Protein AF-A0A920DYV9-F1 (afdb_monomer)

Structure (mmCIF, N/CA/C/O backbone):
data_AF-A0A920DYV9-F1
#
_entry.id   AF-A0A920DYV9-F1
#
loop_
_atom_site.group_PDB
_atom_site.id
_atom_site.type_symbol
_atom_site.label_atom_id
_atom_site.label_alt_id
_atom_site.label_comp_id
_atom_site.label_asym_id
_atom_site.label_entity_id
_atom_site.label_seq_id
_atom_site.pdbx_PDB_ins_code
_atom_site.Cartn_x
_atom_site.Cartn_y
_atom_site.Cartn_z
_atom_site.occupancy
_atom_site.B_iso_or_equiv
_atom_site.auth_seq_id
_atom_site.auth_comp_id
_atom_site.auth_asym_id
_atom_site.auth_atom_id
_atom_site.pdbx_PDB_model_num
ATOM 1 N N . MET A 1 1 ? -12.136 4.442 13.921 1.00 52.97 1 MET A N 1
ATOM 2 C CA . MET A 1 1 ? -12.346 3.794 12.608 1.00 52.97 1 MET A CA 1
ATOM 3 C C . MET A 1 1 ? -13.243 4.694 11.777 1.00 52.97 1 MET A C 1
ATOM 5 O O . MET A 1 1 ? -14.348 4.987 12.207 1.00 52.97 1 MET A O 1
ATOM 9 N N . ARG A 1 2 ? -12.737 5.228 10.660 1.00 63.84 2 ARG A N 1
ATOM 10 C CA . ARG A 1 2 ? -13.521 6.073 9.744 1.00 63.84 2 ARG A CA 1
ATOM 11 C C . ARG A 1 2 ? -14.623 5.200 9.130 1.00 63.84 2 ARG A C 1
ATOM 13 O O . ARG A 1 2 ? -14.309 4.089 8.715 1.00 63.84 2 ARG A O 1
ATOM 20 N N . SER A 1 3 ? -15.875 5.662 9.104 1.00 73.38 3 SER A N 1
ATOM 21 C CA . SER A 1 3 ? -16.958 4.972 8.386 1.00 73.38 3 SER A CA 1
ATOM 22 C C . SER A 1 3 ? -16.575 4.916 6.913 1.00 73.38 3 SER A C 1
ATOM 24 O O . SER A 1 3 ? -16.570 5.953 6.251 1.00 73.38 3 SER A O 1
ATOM 26 N N . ARG A 1 4 ? -16.155 3.742 6.438 1.00 78.00 4 ARG A N 1
ATOM 27 C CA . ARG A 1 4 ? -15.732 3.554 5.053 1.00 78.00 4 ARG A CA 1
ATOM 28 C C . ARG A 1 4 ? -16.929 3.192 4.212 1.00 78.00 4 ARG A C 1
ATOM 30 O O . ARG A 1 4 ? -17.617 2.216 4.496 1.00 78.00 4 ARG A O 1
ATOM 37 N N . ASN A 1 5 ? -17.147 3.970 3.169 1.00 87.50 5 ASN A N 1
ATOM 38 C CA . ASN A 1 5 ? -18.121 3.637 2.149 1.00 87.50 5 ASN A CA 1
ATOM 39 C C . ASN A 1 5 ? -17.497 2.653 1.156 1.00 87.50 5 ASN A C 1
ATOM 41 O O . ASN A 1 5 ? -16.276 2.562 1.030 1.00 87.50 5 ASN A O 1
ATOM 45 N N .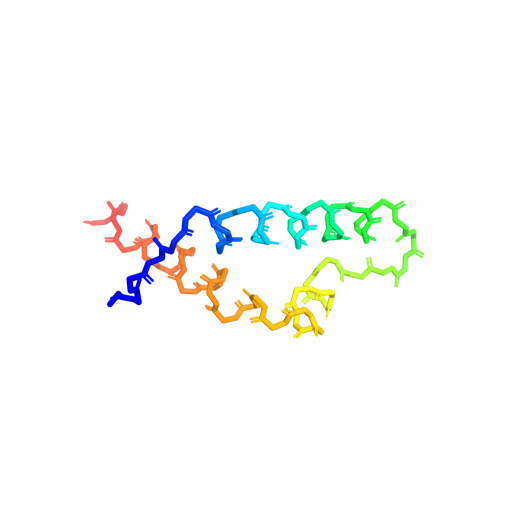 THR A 1 6 ? -18.324 1.957 0.379 1.00 87.69 6 THR A N 1
ATOM 46 C CA . THR A 1 6 ? -17.862 1.061 -0.696 1.00 87.69 6 THR A CA 1
ATOM 47 C C . THR A 1 6 ? -16.882 1.754 -1.652 1.00 87.69 6 THR A C 1
ATOM 49 O O . THR A 1 6 ? -15.921 1.146 -2.115 1.00 87.69 6 THR A O 1
ATOM 52 N N . PHE A 1 7 ? -17.068 3.055 -1.885 1.00 88.19 7 PHE A N 1
ATOM 53 C CA . PHE A 1 7 ? -16.171 3.872 -2.703 1.00 88.19 7 PHE A CA 1
ATOM 54 C C . PHE A 1 7 ? -14.750 3.995 -2.124 1.00 88.19 7 PHE A C 1
ATOM 56 O O . PHE A 1 7 ? -13.773 3.993 -2.875 1.00 88.19 7 PHE A O 1
ATOM 63 N N . ASP A 1 8 ? -14.613 4.041 -0.797 1.00 88.50 8 ASP A N 1
ATOM 64 C CA . ASP A 1 8 ? -13.308 4.103 -0.133 1.00 88.50 8 ASP A CA 1
ATOM 65 C C . ASP A 1 8 ? -12.540 2.793 -0.323 1.00 88.50 8 ASP A C 1
ATOM 67 O O . ASP A 1 8 ? -11.335 2.812 -0.567 1.00 88.50 8 ASP A O 1
ATOM 71 N N . TYR A 1 9 ? -13.237 1.653 -0.277 1.00 89.12 9 TYR A N 1
ATOM 72 C CA . TYR A 1 9 ? -12.640 0.341 -0.537 1.00 89.12 9 TYR A CA 1
ATOM 73 C C . TYR A 1 9 ? -12.192 0.186 -1.988 1.00 89.12 9 TYR A C 1
ATOM 75 O O . TYR A 1 9 ? -11.094 -0.307 -2.241 1.00 89.12 9 TYR A O 1
ATOM 83 N N . ILE A 1 10 ? -13.002 0.655 -2.938 1.00 92.44 10 ILE A N 1
ATOM 84 C CA . ILE A 1 10 ? -12.629 0.671 -4.358 1.00 92.44 10 ILE A CA 1
ATOM 85 C C . ILE A 1 10 ? -11.385 1.543 -4.561 1.00 92.44 10 ILE A C 1
ATOM 87 O O . ILE A 1 10 ? -10.429 1.131 -5.215 1.00 92.44 10 ILE A O 1
ATOM 91 N N . THR A 1 11 ? -11.355 2.725 -3.947 1.00 89.31 11 THR A N 1
ATOM 92 C CA . THR A 1 11 ? -10.203 3.628 -4.021 1.00 89.31 11 THR A CA 1
ATOM 93 C C . THR A 1 11 ? -8.955 2.992 -3.403 1.00 89.31 11 THR A C 1
ATOM 95 O O . THR A 1 11 ? -7.876 3.064 -3.988 1.00 89.31 11 THR A O 1
ATOM 98 N N . LEU A 1 12 ? -9.087 2.330 -2.250 1.00 88.94 12 LEU A N 1
ATOM 99 C CA . LEU A 1 12 ? -7.989 1.618 -1.597 1.00 88.94 12 LEU A CA 1
ATOM 100 C C . LEU A 1 12 ? -7.428 0.500 -2.484 1.00 88.94 12 LEU A C 1
ATOM 102 O O . LEU A 1 12 ? -6.211 0.376 -2.603 1.00 88.94 12 LEU A O 1
ATOM 106 N N . PHE A 1 13 ? -8.301 -0.265 -3.142 1.00 91.06 13 PHE A N 1
ATOM 107 C CA . PHE A 1 13 ? -7.900 -1.314 -4.077 1.00 91.06 13 PHE A CA 1
ATOM 108 C C . PHE A 1 13 ? -7.021 -0.756 -5.201 1.00 91.06 13 PHE A C 1
ATOM 110 O O . PHE A 1 13 ? -5.918 -1.254 -5.420 1.00 91.06 13 PHE A O 1
ATOM 117 N N . PHE A 1 14 ? -7.444 0.329 -5.858 1.00 92.50 14 PHE A N 1
ATOM 118 C CA . PHE A 1 14 ? -6.641 0.953 -6.915 1.00 92.50 14 PHE A CA 1
ATOM 119 C C . PHE A 1 14 ? -5.307 1.495 -6.402 1.00 92.50 14 PHE A C 1
ATOM 121 O O . PHE A 1 14 ? -4.288 1.331 -7.070 1.00 92.50 14 PHE A O 1
ATOM 128 N N . LYS A 1 15 ? -5.272 2.088 -5.203 1.00 87.19 15 LYS A N 1
ATOM 129 C CA . LYS A 1 15 ? -4.008 2.523 -4.591 1.00 87.19 15 LYS A CA 1
ATOM 130 C C . LYS A 1 15 ? -3.052 1.346 -4.346 1.00 87.19 15 LYS A C 1
ATOM 132 O O . LYS A 1 15 ? -1.855 1.489 -4.582 1.00 87.19 15 LYS A O 1
ATOM 137 N N . GLY A 1 16 ? -3.575 0.184 -3.953 1.00 87.56 16 GLY A N 1
ATOM 138 C CA . GLY A 1 16 ? -2.809 -1.062 -3.853 1.00 87.56 16 GLY A CA 1
ATOM 139 C C . GLY A 1 16 ? -2.293 -1.563 -5.208 1.00 87.56 16 GLY A C 1
ATOM 140 O O . GLY A 1 16 ? -1.134 -1.954 -5.311 1.00 87.56 16 GLY A O 1
ATOM 141 N N . VAL A 1 17 ? -3.104 -1.477 -6.268 1.00 90.50 17 VAL A N 1
ATOM 142 C CA . VAL A 1 17 ? -2.677 -1.815 -7.640 1.00 90.50 17 VAL A CA 1
ATOM 143 C C . VAL A 1 17 ? -1.519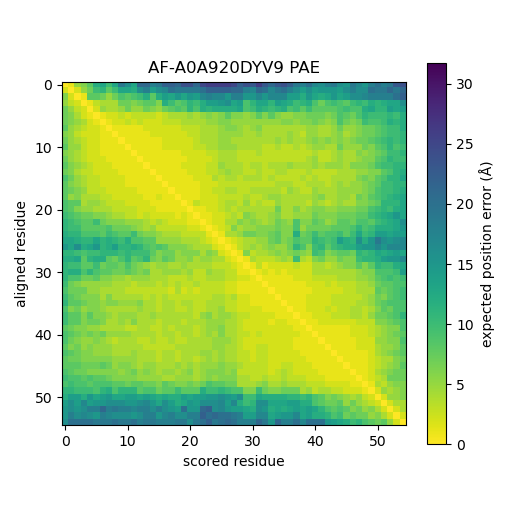 -0.921 -8.092 1.00 90.50 17 VAL A C 1
ATOM 145 O O . VAL A 1 17 ? -0.516 -1.432 -8.582 1.00 90.50 17 VAL A O 1
ATOM 148 N N . PHE A 1 18 ? -1.604 0.396 -7.879 1.00 86.88 18 PHE A N 1
ATOM 149 C CA . PHE A 1 18 ? -0.512 1.319 -8.212 1.00 86.88 18 PHE A CA 1
ATOM 150 C C . PHE A 1 18 ? 0.765 1.039 -7.416 1.00 86.88 18 PHE A C 1
ATOM 152 O O . PHE A 1 18 ? 1.855 1.116 -7.978 1.00 86.88 18 PHE A O 1
ATOM 159 N N . MET A 1 19 ? 0.645 0.677 -6.137 1.00 86.44 19 MET A N 1
ATOM 160 C CA . MET A 1 19 ? 1.785 0.248 -5.326 1.00 86.44 19 MET A CA 1
ATOM 161 C C . MET A 1 19 ? 2.431 -1.033 -5.880 1.00 86.44 19 MET A C 1
ATOM 163 O O . MET A 1 19 ? 3.651 -1.103 -5.967 1.00 86.44 19 MET A O 1
ATOM 167 N N . GLY A 1 20 ? 1.639 -2.013 -6.324 1.00 87.00 20 GLY A N 1
ATOM 168 C CA . GLY A 1 20 ? 2.162 -3.230 -6.956 1.00 87.00 20 GLY A CA 1
ATOM 169 C C . GLY A 1 20 ? 2.838 -2.971 -8.307 1.00 87.00 20 GLY A C 1
ATOM 170 O O . GLY A 1 20 ? 3.871 -3.563 -8.607 1.00 87.00 20 GLY A O 1
ATOM 171 N N . ILE A 1 21 ? 2.301 -2.045 -9.109 1.00 87.75 21 ILE A N 1
ATOM 172 C CA . ILE A 1 21 ? 2.937 -1.604 -10.362 1.00 87.75 21 ILE A CA 1
ATOM 173 C C . ILE A 1 21 ? 4.272 -0.907 -10.072 1.00 87.75 21 ILE A C 1
ATOM 175 O O . ILE A 1 21 ? 5.231 -1.089 -10.818 1.00 87.75 21 ILE A O 1
ATOM 179 N N . ALA A 1 22 ? 4.352 -0.143 -8.982 1.00 86.06 22 ALA A N 1
ATOM 180 C CA . ALA A 1 22 ? 5.585 0.506 -8.558 1.00 86.06 22 ALA A CA 1
ATOM 181 C C . ALA A 1 22 ? 6.704 -0.501 -8.276 1.00 86.06 22 ALA A C 1
ATOM 183 O O . ALA A 1 22 ? 7.813 -0.308 -8.760 1.00 86.06 22 ALA A O 1
ATOM 184 N N . ASP A 1 23 ? 6.399 -1.596 -7.576 1.00 83.56 23 ASP A N 1
ATOM 185 C CA . ASP A 1 23 ? 7.372 -2.660 -7.292 1.00 83.56 23 ASP A CA 1
ATOM 186 C C . ASP A 1 23 ? 7.797 -3.435 -8.554 1.00 83.56 23 ASP A C 1
ATOM 188 O O . ASP A 1 23 ? 8.874 -4.031 -8.583 1.00 83.56 23 ASP A O 1
ATOM 192 N N . ALA A 1 24 ? 6.990 -3.408 -9.622 1.00 83.44 24 ALA A N 1
ATOM 1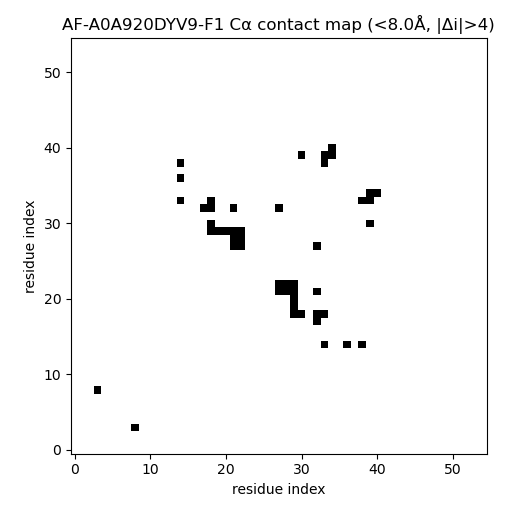93 C CA . ALA A 1 24 ? 7.357 -3.988 -10.914 1.00 83.44 24 ALA A CA 1
ATOM 194 C C . ALA A 1 24 ? 8.334 -3.107 -11.720 1.00 83.44 24 ALA A C 1
ATOM 196 O O . ALA A 1 24 ? 8.968 -3.598 -12.657 1.00 83.44 24 A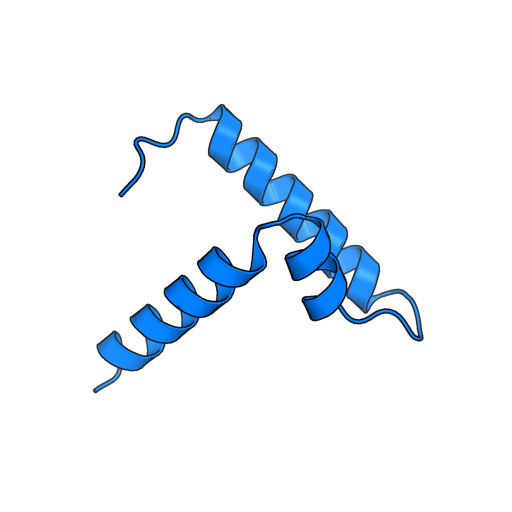LA A O 1
ATOM 197 N N . MET A 1 25 ? 8.468 -1.818 -11.386 1.00 81.00 25 MET A N 1
ATOM 198 C CA . MET A 1 25 ? 9.372 -0.896 -12.076 1.00 81.00 25 MET A CA 1
ATOM 199 C C . MET A 1 25 ? 10.739 -0.834 -11.370 1.00 81.00 25 MET A C 1
ATOM 201 O O . MET A 1 25 ? 10.820 -0.425 -10.210 1.00 81.00 25 MET A O 1
ATOM 205 N N . PRO A 1 26 ? 11.848 -1.181 -12.052 1.00 77.69 26 PRO A N 1
ATOM 206 C CA . PRO A 1 26 ? 13.170 -1.176 -11.439 1.00 77.69 26 PRO A CA 1
ATOM 207 C C . PRO A 1 26 ? 13.565 0.244 -11.015 1.00 77.69 26 PRO A C 1
ATOM 209 O O . PRO A 1 26 ? 13.575 1.169 -11.826 1.00 77.69 26 PRO A O 1
ATOM 212 N N . GLY A 1 27 ? 13.901 0.408 -9.734 1.00 80.50 27 GLY A N 1
ATOM 213 C CA . GLY A 1 27 ? 14.286 1.697 -9.151 1.00 80.50 27 GLY A CA 1
ATOM 214 C C . GLY A 1 27 ? 13.141 2.501 -8.522 1.00 80.50 27 GLY A C 1
ATOM 215 O O . GLY A 1 27 ? 13.409 3.573 -7.983 1.00 80.50 27 GLY A O 1
ATOM 216 N N . ILE A 1 28 ? 11.899 2.000 -8.528 1.00 83.88 28 ILE A N 1
ATOM 217 C CA . ILE A 1 28 ? 10.776 2.589 -7.785 1.00 83.88 28 ILE A CA 1
ATOM 218 C C . ILE A 1 28 ? 10.458 1.700 -6.575 1.00 83.88 28 ILE A C 1
ATOM 220 O O . ILE A 1 28 ? 10.321 0.491 -6.702 1.00 83.88 28 ILE A O 1
ATOM 224 N N . SER A 1 29 ? 10.358 2.293 -5.382 1.00 82.00 29 SER A N 1
ATOM 225 C CA . SER A 1 29 ? 9.947 1.583 -4.163 1.00 82.00 29 SER A CA 1
ATOM 226 C C . SER A 1 29 ? 8.438 1.712 -3.960 1.00 82.00 29 SER A C 1
ATOM 228 O O . SER A 1 29 ? 7.918 2.832 -3.888 1.00 82.00 29 SER A O 1
ATOM 230 N N . GLY A 1 30 ? 7.730 0.592 -3.789 1.00 84.56 30 GLY A N 1
ATOM 231 C CA . GLY A 1 30 ? 6.309 0.579 -3.444 1.00 84.56 30 GLY A CA 1
ATOM 232 C C . GLY A 1 30 ? 5.995 1.364 -2.168 1.00 84.56 30 GLY A C 1
ATOM 233 O O . GLY A 1 30 ? 4.956 2.020 -2.086 1.00 84.56 30 GLY A O 1
ATOM 234 N N . GLY A 1 31 ? 6.925 1.416 -1.205 1.00 86.69 31 GLY A N 1
ATOM 235 C CA . GLY A 1 31 ? 6.793 2.239 0.003 1.00 86.69 31 GLY A CA 1
ATOM 236 C C . GLY A 1 31 ? 6.737 3.745 -0.292 1.00 86.69 31 GLY A C 1
ATOM 237 O O . GLY A 1 31 ? 5.948 4.467 0.317 1.00 86.69 31 GLY A O 1
ATOM 238 N N 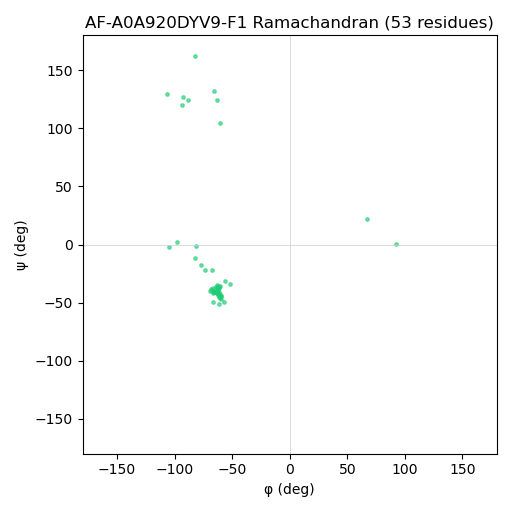. THR A 1 32 ? 7.508 4.222 -1.274 1.00 88.75 32 THR A N 1
ATOM 239 C CA . THR A 1 32 ? 7.482 5.627 -1.714 1.00 88.75 32 THR A CA 1
ATOM 240 C C . THR A 1 32 ? 6.169 5.965 -2.416 1.00 88.75 32 THR A C 1
ATOM 242 O O . THR A 1 32 ? 5.596 7.025 -2.169 1.00 88.75 32 THR A O 1
ATOM 245 N N . ILE A 1 33 ? 5.638 5.055 -3.237 1.00 90.12 33 ILE A N 1
ATOM 246 C CA . ILE A 1 33 ? 4.327 5.241 -3.873 1.00 90.12 33 ILE A CA 1
ATOM 247 C C . ILE A 1 33 ? 3.196 5.209 -2.838 1.00 90.12 33 ILE A C 1
ATOM 249 O O . ILE A 1 33 ? 2.299 6.048 -2.896 1.00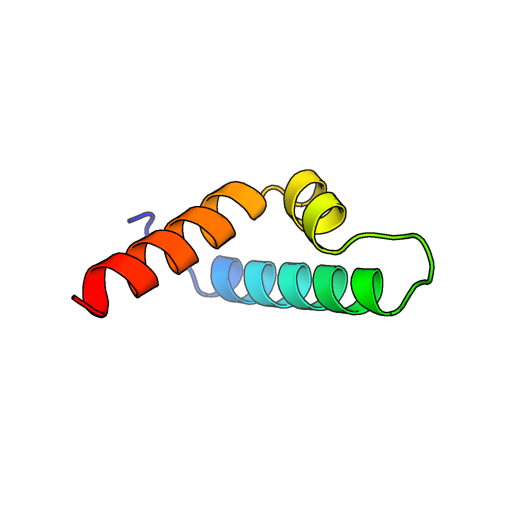 90.12 33 ILE A O 1
ATOM 253 N N . ALA A 1 34 ? 3.260 4.333 -1.834 1.00 89.94 34 ALA A N 1
ATOM 254 C CA . ALA A 1 34 ? 2.300 4.324 -0.731 1.00 89.94 34 ALA A CA 1
ATOM 255 C C . ALA A 1 34 ? 2.296 5.650 0.058 1.00 89.94 34 ALA A C 1
ATOM 257 O O . ALA A 1 34 ? 1.229 6.109 0.481 1.00 89.94 34 ALA A O 1
ATOM 258 N N . LEU A 1 35 ? 3.467 6.282 0.225 1.00 89.25 35 LEU A N 1
ATOM 259 C CA . LEU A 1 35 ? 3.605 7.606 0.843 1.00 89.25 35 LEU A CA 1
ATOM 260 C C . LEU A 1 35 ? 2.957 8.691 -0.026 1.00 89.25 35 LEU A C 1
ATOM 262 O O . LEU A 1 35 ? 2.126 9.451 0.467 1.00 89.25 35 LEU A O 1
ATOM 266 N N . LEU A 1 36 ? 3.271 8.718 -1.326 1.00 89.56 36 LEU A N 1
ATOM 267 C CA . LEU A 1 36 ? 2.706 9.680 -2.279 1.00 89.56 36 LEU A CA 1
ATOM 268 C C . LEU A 1 36 ? 1.181 9.552 -2.419 1.00 89.56 36 LEU A C 1
ATOM 270 O O . LEU A 1 36 ? 0.484 10.555 -2.547 1.00 89.56 36 LEU A O 1
ATOM 274 N N . LEU A 1 37 ? 0.645 8.331 -2.352 1.00 88.12 37 LEU A N 1
ATOM 275 C CA . LEU A 1 37 ? -0.795 8.055 -2.411 1.00 88.12 37 LEU A CA 1
ATOM 276 C C . LEU A 1 37 ? -1.516 8.256 -1.063 1.00 88.12 37 LEU A C 1
ATOM 278 O O . LEU A 1 37 ? -2.740 8.062 -0.978 1.00 88.12 37 LEU A O 1
ATOM 282 N N . GLY A 1 38 ? -0.776 8.624 -0.010 1.00 87.81 38 GLY A N 1
ATOM 283 C CA . GLY A 1 38 ? -1.299 8.906 1.326 1.00 87.81 38 GLY A CA 1
ATOM 284 C C . GLY A 1 38 ? -1.866 7.685 2.055 1.00 87.81 38 GLY A C 1
ATOM 285 O O . GLY A 1 38 ? -2.706 7.845 2.934 1.00 87.81 38 GLY A O 1
ATOM 286 N N . ILE A 1 39 ? -1.464 6.468 1.673 1.00 89.00 39 ILE A N 1
ATOM 287 C CA . ILE A 1 39 ? -1.897 5.211 2.321 1.00 89.00 39 ILE A CA 1
ATOM 288 C C . ILE A 1 39 ? -0.820 4.591 3.210 1.00 89.00 39 ILE A C 1
ATOM 290 O O . ILE A 1 39 ? -1.065 3.577 3.856 1.00 89.00 39 ILE A O 1
ATOM 294 N N . TYR A 1 40 ? 0.365 5.199 3.268 1.00 91.19 40 TYR A N 1
ATOM 295 C CA . TYR A 1 40 ? 1.495 4.683 4.035 1.00 91.19 40 TYR A CA 1
ATOM 296 C C . TYR A 1 40 ? 1.193 4.540 5.532 1.00 91.19 40 TYR A C 1
ATOM 298 O O . TYR A 1 40 ? 1.446 3.485 6.106 1.00 91.19 40 TYR A O 1
ATOM 306 N N . GLU A 1 41 ? 0.600 5.556 6.165 1.00 88.62 41 GLU A N 1
ATOM 307 C CA . GLU A 1 41 ? 0.263 5.492 7.595 1.00 88.62 41 GLU A CA 1
ATOM 308 C C . GLU A 1 41 ? -0.727 4.371 7.903 1.00 88.62 41 GLU A C 1
ATOM 310 O O . GLU A 1 41 ? -0.583 3.647 8.885 1.00 88.62 41 GLU A O 1
ATOM 315 N N . GLU A 1 42 ? -1.723 4.202 7.038 1.00 87.44 42 GLU A N 1
ATOM 316 C CA . GLU A 1 42 ? -2.726 3.156 7.175 1.00 87.44 42 GLU A CA 1
ATOM 317 C C . GLU A 1 42 ? -2.121 1.760 7.006 1.00 87.44 42 GLU A C 1
ATOM 319 O O . GLU A 1 42 ? -2.453 0.851 7.770 1.00 8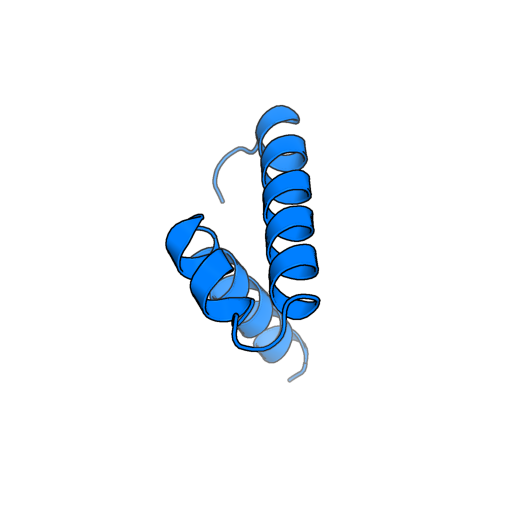7.44 42 GLU A O 1
ATOM 324 N N . LEU A 1 43 ? -1.202 1.602 6.052 1.00 87.75 43 LEU A N 1
ATOM 325 C CA . LEU A 1 43 ? -0.469 0.362 5.826 1.00 87.75 43 LEU A CA 1
ATOM 326 C C . LEU A 1 43 ? 0.370 -0.010 7.056 1.00 87.75 43 LEU A C 1
ATOM 328 O O . LEU A 1 43 ? 0.240 -1.116 7.579 1.00 87.75 43 LEU A O 1
ATOM 332 N N . ILE A 1 44 ? 1.182 0.923 7.563 1.00 90.31 44 ILE A N 1
ATOM 333 C CA . ILE A 1 44 ? 2.025 0.700 8.746 1.00 90.31 44 ILE A CA 1
ATOM 334 C C . ILE A 1 44 ? 1.174 0.425 9.985 1.00 90.31 44 ILE A C 1
ATOM 336 O O . ILE A 1 44 ? 1.487 -0.484 10.753 1.00 90.31 44 ILE A O 1
ATOM 340 N N . ARG A 1 45 ? 0.072 1.157 10.170 1.00 90.06 45 ARG A N 1
ATOM 341 C CA . ARG A 1 45 ? -0.867 0.936 11.275 1.00 90.06 45 ARG A CA 1
ATOM 342 C C . ARG A 1 45 ? -1.480 -0.463 11.216 1.00 90.06 45 ARG A C 1
ATOM 344 O O . ARG A 1 45 ? -1.499 -1.144 12.234 1.00 90.06 45 ARG A O 1
ATOM 351 N N . SER A 1 46 ? -1.904 -0.909 10.035 1.00 88.12 46 SER A N 1
ATOM 352 C CA . SER A 1 46 ? -2.489 -2.242 9.837 1.00 88.12 46 SER A CA 1
ATOM 353 C C . SER A 1 46 ? -1.472 -3.362 10.095 1.00 88.12 46 SER A C 1
ATOM 355 O O . SER A 1 46 ? -1.789 -4.352 10.750 1.00 88.12 46 SER A O 1
ATOM 357 N N . ILE A 1 47 ? -0.222 -3.192 9.648 1.00 88.62 47 ILE A N 1
ATOM 358 C CA . ILE A 1 47 ? 0.872 -4.139 9.931 1.00 88.62 47 ILE A CA 1
ATOM 359 C C . ILE A 1 47 ? 1.213 -4.157 11.430 1.00 88.62 47 ILE A C 1
ATOM 361 O O . ILE A 1 47 ? 1.447 -5.218 12.008 1.00 88.62 47 ILE A O 1
ATOM 365 N N . SER A 1 48 ? 1.233 -2.990 12.075 1.00 89.00 48 SER A N 1
ATOM 366 C CA . SER A 1 48 ? 1.495 -2.868 13.512 1.00 89.00 48 SER A CA 1
ATOM 367 C C . SER A 1 48 ? 0.413 -3.566 14.347 1.00 89.00 48 SER A C 1
ATOM 369 O O . SER A 1 48 ? 0.733 -4.291 15.288 1.00 89.00 48 SER A O 1
ATOM 371 N N . GLU A 1 49 ? -0.860 -3.423 13.962 1.00 87.31 49 GLU A N 1
ATOM 372 C CA . GLU A 1 49 ? -1.989 -4.128 14.585 1.00 87.31 49 GLU A CA 1
ATOM 373 C C . GLU A 1 49 ? -1.886 -5.655 14.399 1.00 87.31 49 GLU A C 1
ATOM 375 O O . GLU A 1 49 ? -2.124 -6.399 15.350 1.00 87.31 49 GLU A O 1
ATOM 380 N N . LEU A 1 50 ? -1.440 -6.137 13.230 1.00 83.88 50 LEU A N 1
ATOM 381 C CA . LEU A 1 50 ? -1.166 -7.565 13.005 1.00 83.88 50 LEU A CA 1
ATOM 382 C C . LEU A 1 50 ? -0.092 -8.108 13.957 1.00 83.88 50 LEU A C 1
ATOM 384 O O . LEU A 1 50 ? -0.277 -9.174 14.544 1.00 83.88 50 LE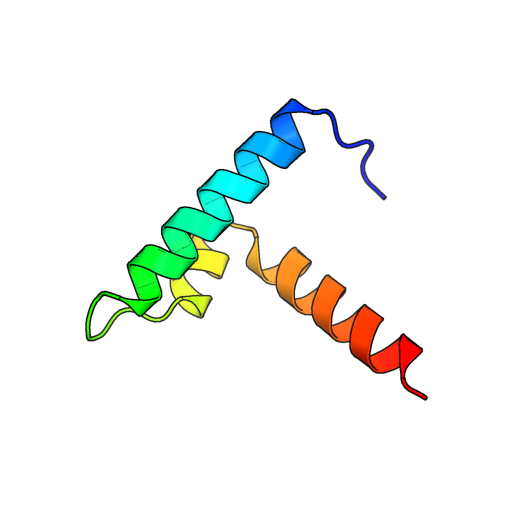U A O 1
ATOM 388 N N . LYS A 1 51 ? 1.008 -7.370 14.159 1.00 70.19 51 LYS A N 1
ATOM 389 C CA . LYS A 1 51 ? 2.083 -7.765 15.086 1.00 70.19 51 LYS A CA 1
ATOM 390 C C . LYS A 1 51 ? 1.588 -7.873 16.531 1.00 70.19 51 LYS A C 1
ATOM 392 O O . LYS A 1 51 ? 2.038 -8.750 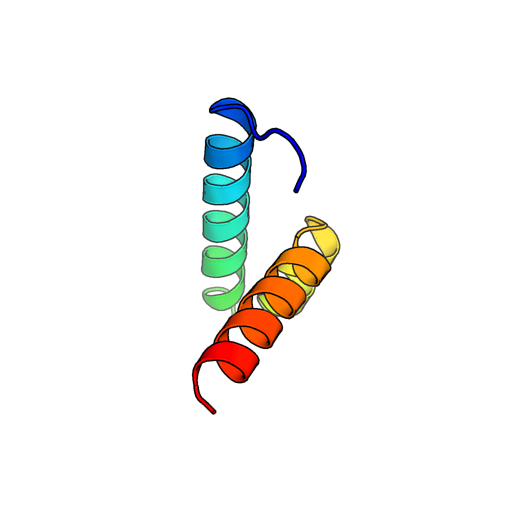17.261 1.00 70.19 51 LYS A O 1
ATOM 397 N N . LEU A 1 52 ? 0.670 -6.996 16.929 1.00 68.06 52 LEU A N 1
ATOM 398 C CA . LEU A 1 52 ? 0.094 -6.967 18.274 1.00 68.06 52 LEU A CA 1
ATOM 399 C C . LEU A 1 52 ? -0.902 -8.114 18.512 1.00 68.06 52 LEU A C 1
ATOM 401 O O . LEU A 1 52 ? -1.121 -8.491 19.652 1.00 68.06 52 LEU A O 1
ATOM 405 N N . SER A 1 53 ? -1.468 -8.690 17.446 1.00 64.38 53 SER A N 1
ATOM 406 C CA . SER A 1 53 ? -2.353 -9.865 17.522 1.00 64.38 53 SER A CA 1
ATOM 407 C C . SER A 1 53 ? -1.623 -11.212 17.607 1.00 64.38 53 SER A C 1
ATOM 409 O O . SER A 1 53 ? -2.261 -12.234 17.845 1.00 64.38 53 SER A O 1
ATOM 411 N N . LEU A 1 54 ? -0.306 -11.228 17.371 1.00 60.81 54 LEU A N 1
ATOM 412 C CA . LEU A 1 54 ? 0.499 -12.451 17.288 1.00 60.81 54 LEU A CA 1
ATOM 413 C C . LEU A 1 54 ? 1.255 -12.795 18.590 1.00 60.81 54 LEU A C 1
ATOM 415 O O . LEU A 1 54 ? 2.015 -13.763 18.599 1.00 60.81 54 LEU A O 1
ATOM 419 N N . PHE A 1 55 ? 1.077 -12.001 19.649 1.00 56.81 55 PHE A N 1
ATOM 420 C CA . PHE A 1 55 ? 1.667 -12.153 20.986 1.00 56.81 55 PHE A CA 1
ATOM 421 C C . PHE A 1 55 ? 0.568 -12.095 22.048 1.00 56.81 55 PHE A C 1
ATOM 423 O O . PHE A 1 55 ? 0.746 -12.759 23.092 1.00 56.81 55 PHE A O 1
#

Solvent-accessible surface area (backbone atoms only — not comparable to full-atom values): 3263 Å² total; per-residue (Å²): 132,80,90,71,52,74,66,52,54,55,51,50,50,52,55,50,49,54,23,55,53,29,59,71,38,92,94,45,55,31,69,59,45,26,47,77,72,69,45,36,67,60,52,53,51,53,53,52,54,52,60,66,74,76,114

Foldseek 3Di:
DPPDDPVNVVLVVVLVVVLVVQVVDPPGHSLVSCVVSVNNVVVVVVVVVVVVVVD

Secondary structure (DSSP, 8-state):
-----HHHHHHHHHHHHHHHHHHHSTT--HHHHHHHTT-HHHHHHHHHHHHHT--

Mean predicted aligned error: 6.3 Å

Radius of gyration: 12.78 Å; Cα contacts (8 Å, |Δi|>4): 24; chains: 1; bounding box: 32×22×33 Å

pLDDT: mean 83.84, std 9.14, range [52.97, 92.5]

Sequence (55 aa):
MRSRNTFDYITLFFKGVFMGIADAMPGISGGTIALLLGIYEELIRSISELKLSLF